Protein AF-A0A060SMH4-F1 (afdb_monomer)

pLDDT: mean 87.5, std 9.79, range [49.25, 95.88]

Solvent-accessible surface area (backbone atoms only — not comparable to full-atom values): 6309 Å² total; per-residue (Å²): 133,82,94,66,91,76,80,92,77,86,78,91,74,50,68,47,48,47,60,63,71,45,48,56,75,47,62,37,79,86,81,53,16,36,35,31,34,52,99,92,54,68,48,80,43,90,42,62,45,67,57,48,53,49,41,55,48,51,45,52,52,51,51,56,52,53,50,49,22,64,76,71,73,48,79,81,77,84,52,93,89,52,94,49,69,66,58,51,52,51,48,52,32,55,75,42,59,73,53,86,131

Structure (mmCIF, N/CA/C/O backbone):
data_AF-A0A060SMH4-F1
#
_entry.id   AF-A0A060SMH4-F1
#
loop_
_atom_site.group_PDB
_atom_site.id
_atom_site.type_symbol
_atom_site.label_atom_id
_atom_site.label_alt_id
_atom_site.label_comp_id
_atom_site.label_asym_id
_atom_site.label_entity_id
_atom_site.label_seq_id
_atom_site.pdbx_PDB_ins_code
_atom_site.Cartn_x
_atom_site.Cartn_y
_atom_site.Cartn_z
_atom_site.occupancy
_atom_site.B_iso_or_equiv
_atom_site.auth_seq_id
_atom_site.auth_comp_id
_atom_site.auth_asym_id
_atom_site.auth_atom_id
_atom_site.pdbx_PDB_model_num
ATOM 1 N N . MET A 1 1 ? 6.570 11.444 38.131 1.00 54.03 1 MET A N 1
ATOM 2 C CA . MET A 1 1 ? 6.159 10.182 37.479 1.00 54.03 1 MET A CA 1
ATOM 3 C C . MET A 1 1 ? 4.976 10.502 36.580 1.00 54.03 1 MET A C 1
ATOM 5 O O . MET A 1 1 ? 4.023 11.096 37.072 1.00 54.03 1 MET A O 1
ATOM 9 N N . THR A 1 2 ? 5.050 10.242 35.275 1.00 78.44 2 THR A N 1
ATOM 10 C CA . THR A 1 2 ? 3.913 10.491 34.377 1.00 78.44 2 THR A CA 1
ATOM 11 C C . THR A 1 2 ? 2.916 9.341 34.525 1.00 78.44 2 THR A C 1
ATOM 13 O O . THR A 1 2 ? 3.276 8.176 34.415 1.00 78.44 2 THR A O 1
ATOM 16 N N . SER A 1 3 ? 1.660 9.657 34.837 1.00 88.25 3 SER A N 1
ATOM 17 C CA . SER A 1 3 ? 0.611 8.660 35.119 1.00 88.25 3 SER A CA 1
ATOM 18 C C . SER A 1 3 ? -0.141 8.190 33.864 1.00 88.25 3 SER A C 1
ATOM 20 O O . SER A 1 3 ? -1.104 7.432 33.971 1.00 88.25 3 SER A O 1
ATOM 22 N N . LYS A 1 4 ? 0.230 8.690 32.680 1.00 91.44 4 LYS A N 1
ATOM 23 C CA . LYS A 1 4 ? -0.475 8.461 31.413 1.00 91.44 4 LYS A CA 1
ATOM 24 C C . LYS A 1 4 ? 0.513 8.068 30.318 1.00 91.44 4 LYS A C 1
ATOM 26 O O . LYS A 1 4 ? 1.674 8.472 30.361 1.00 91.44 4 LYS A O 1
ATOM 31 N N . LEU A 1 5 ? 0.028 7.291 29.352 1.00 91.50 5 LEU A N 1
ATOM 32 C CA . LEU A 1 5 ? 0.764 6.935 28.144 1.00 91.50 5 LEU A CA 1
ATOM 33 C C . LEU A 1 5 ? 0.799 8.148 27.203 1.00 91.50 5 LEU A C 1
ATOM 35 O O . LEU A 1 5 ? -0.246 8.731 26.920 1.00 91.50 5 LEU A O 1
ATOM 39 N N . PHE A 1 6 ? 1.985 8.507 26.719 1.00 92.88 6 PHE A N 1
ATOM 40 C CA . PHE A 1 6 ? 2.178 9.583 25.749 1.00 92.88 6 PHE A CA 1
ATOM 41 C C . PHE A 1 6 ? 2.928 9.042 24.532 1.00 92.88 6 PHE A C 1
ATOM 43 O O . PHE A 1 6 ? 3.882 8.278 24.679 1.00 92.88 6 PHE A O 1
ATOM 50 N N . LEU A 1 7 ? 2.503 9.455 23.339 1.00 92.69 7 LEU A N 1
ATOM 51 C CA . LEU A 1 7 ? 3.282 9.291 22.114 1.00 92.69 7 LEU A CA 1
ATOM 52 C C . LEU A 1 7 ? 4.298 10.431 22.053 1.00 92.69 7 LEU A C 1
ATOM 54 O O . LEU A 1 7 ? 3.917 11.590 22.192 1.00 92.69 7 LEU A O 1
ATOM 58 N N . ARG A 1 8 ? 5.582 10.099 21.886 1.00 93.81 8 ARG A N 1
ATOM 59 C CA . ARG A 1 8 ? 6.645 11.109 21.800 1.00 93.81 8 ARG A CA 1
ATOM 60 C C . ARG A 1 8 ? 6.560 11.891 20.493 1.00 93.81 8 ARG A C 1
ATOM 62 O O . ARG A 1 8 ? 6.638 13.108 20.521 1.00 93.81 8 ARG A O 1
ATOM 69 N N . ASP A 1 9 ? 6.355 11.170 19.395 1.00 94.88 9 ASP A N 1
ATOM 70 C CA . ASP A 1 9 ? 6.285 11.700 18.039 1.00 94.88 9 ASP A CA 1
ATOM 71 C C . ASP A 1 9 ? 5.197 10.942 17.268 1.00 94.88 9 ASP A C 1
ATOM 73 O O . ASP A 1 9 ? 5.030 9.731 17.445 1.00 94.88 9 ASP A O 1
ATOM 77 N N . ALA A 1 10 ? 4.453 11.652 16.422 1.00 93.44 10 ALA A N 1
ATOM 78 C CA . ALA A 1 10 ? 3.456 11.078 15.526 1.00 93.44 10 ALA A CA 1
ATOM 79 C C . ALA A 1 10 ? 3.410 11.884 14.223 1.00 93.44 10 ALA A C 1
ATOM 81 O O . ALA A 1 10 ? 3.544 13.107 14.238 1.00 93.44 10 ALA A O 1
ATOM 82 N N . THR A 1 11 ? 3.203 11.197 13.104 1.00 93.12 11 THR A N 1
ATOM 83 C CA . THR A 1 11 ? 3.031 11.810 11.783 1.00 93.12 11 THR A CA 1
ATOM 84 C C . THR A 1 11 ? 1.677 11.392 11.238 1.00 93.12 11 THR A C 1
ATOM 86 O O . THR A 1 11 ? 1.346 10.206 11.246 1.00 93.12 11 THR A O 1
ATOM 89 N N . GLU A 1 12 ? 0.887 12.365 10.794 1.00 91.06 12 GLU A N 1
ATOM 90 C CA . GLU A 1 12 ? -0.364 12.091 10.097 1.00 91.06 12 GLU A CA 1
ATOM 91 C C . GLU A 1 12 ? -0.065 11.523 8.706 1.00 91.06 12 GLU A C 1
ATOM 93 O O . GLU A 1 12 ? 0.837 11.991 8.011 1.00 91.06 12 GLU A O 1
ATOM 98 N N . VAL A 1 13 ? -0.804 10.488 8.314 1.00 90.50 13 VAL A N 1
ATOM 99 C CA . VAL A 1 13 ? -0.620 9.794 7.037 1.00 90.50 13 VAL A CA 1
ATOM 100 C C . VAL A 1 13 ? -1.966 9.617 6.334 1.00 90.50 13 VAL A C 1
ATOM 102 O O . VAL A 1 13 ? -2.968 9.381 7.015 1.00 90.50 13 VAL A O 1
ATOM 105 N N . PRO A 1 14 ? -2.009 9.685 4.989 1.00 91.12 14 PRO A N 1
ATOM 106 C CA . PRO A 1 14 ? -3.237 9.448 4.240 1.00 91.12 14 PRO A CA 1
ATOM 107 C C . PRO A 1 14 ? -3.697 7.991 4.379 1.00 91.12 14 PRO A C 1
ATOM 109 O O . PRO A 1 14 ? -2.895 7.075 4.610 1.00 91.12 14 PRO A O 1
ATOM 112 N N . VAL A 1 15 ? -4.996 7.745 4.195 1.00 91.12 15 VAL A N 1
ATOM 113 C CA . VAL A 1 15 ? -5.584 6.406 4.354 1.00 91.12 15 VAL A CA 1
ATOM 114 C C . VAL A 1 15 ? -4.989 5.437 3.335 1.00 91.12 15 VAL A C 1
ATOM 116 O O . VAL A 1 15 ? -4.680 4.287 3.672 1.00 91.12 15 VAL A O 1
ATOM 119 N N . TYR A 1 16 ? -4.757 5.898 2.104 1.00 92.62 16 TYR A N 1
ATOM 120 C CA . TYR A 1 16 ? -4.117 5.071 1.081 1.00 92.62 16 TYR A CA 1
ATOM 121 C C . TYR A 1 16 ? -2.663 4.711 1.409 1.00 92.62 16 TYR A C 1
ATOM 123 O O . TYR A 1 16 ? -2.234 3.623 1.024 1.00 92.62 16 TYR A O 1
ATOM 131 N N . ALA A 1 17 ? -1.926 5.522 2.180 1.00 92.69 17 ALA A N 1
ATOM 132 C CA . ALA A 1 17 ? -0.590 5.132 2.641 1.00 92.69 17 ALA A CA 1
ATOM 133 C C . ALA A 1 17 ? -0.654 3.932 3.596 1.00 92.69 17 ALA A C 1
ATOM 135 O O . ALA A 1 17 ? 0.129 2.992 3.450 1.00 92.69 17 ALA A O 1
ATOM 136 N N . LEU A 1 18 ? -1.626 3.912 4.518 1.00 91.56 18 LEU A N 1
ATOM 137 C CA . LEU A 1 18 ? -1.850 2.762 5.400 1.00 91.56 18 LEU A CA 1
ATOM 138 C C . LEU A 1 18 ? -2.244 1.512 4.603 1.00 91.56 18 LEU A C 1
ATOM 140 O O . LEU A 1 18 ? -1.745 0.425 4.884 1.00 91.56 18 LEU A O 1
ATOM 144 N N . LEU A 1 19 ? -3.109 1.649 3.596 1.00 92.69 19 LEU A N 1
ATOM 145 C CA . LEU A 1 19 ? -3.541 0.524 2.761 1.00 92.69 19 LEU A CA 1
ATOM 146 C C . LEU A 1 19 ? -2.399 -0.040 1.888 1.00 92.69 19 LEU A C 1
ATOM 148 O O . LEU A 1 19 ? -2.279 -1.261 1.757 1.00 92.69 19 LEU A O 1
ATOM 152 N N . LEU A 1 20 ? -1.576 0.825 1.285 1.00 93.44 20 LEU A N 1
ATOM 153 C CA . LEU A 1 20 ? -0.503 0.437 0.357 1.00 93.44 20 LEU A CA 1
ATOM 154 C C . LEU A 1 20 ? 0.745 -0.087 1.078 1.00 93.44 20 LEU A C 1
ATOM 156 O O . LEU A 1 20 ? 1.297 -1.108 0.669 1.00 93.44 20 LEU A O 1
ATOM 160 N N . PHE A 1 21 ? 1.176 0.589 2.145 1.00 92.12 21 PHE A N 1
ATOM 161 C CA . PHE A 1 21 ? 2.460 0.326 2.809 1.00 92.12 21 PHE A CA 1
ATOM 162 C C . PHE A 1 21 ? 2.328 -0.238 4.222 1.00 92.12 21 PHE A C 1
ATOM 164 O O . PHE A 1 21 ? 3.330 -0.584 4.843 1.00 92.12 21 PHE A O 1
ATOM 171 N N . GLY A 1 22 ? 1.108 -0.353 4.745 1.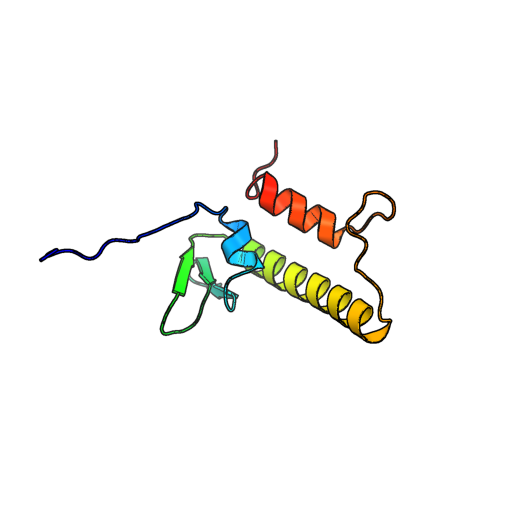00 89.00 22 GLY A N 1
ATOM 172 C CA . GLY A 1 22 ? 0.871 -1.036 6.007 1.00 89.00 22 GLY A CA 1
ATOM 173 C C . GLY A 1 22 ? 1.026 -2.555 5.895 1.00 89.00 22 GLY A C 1
ATOM 174 O O . GLY A 1 22 ? 1.626 -3.114 4.972 1.00 89.00 22 GLY A O 1
ATOM 175 N N . GLY A 1 23 ? 0.435 -3.256 6.858 1.00 90.88 23 GLY A N 1
ATOM 176 C CA . GLY A 1 23 ? 0.445 -4.715 6.905 1.00 90.88 23 GLY A CA 1
ATOM 177 C C . GLY A 1 23 ? -0.445 -5.393 5.850 1.00 90.88 23 GLY A C 1
ATOM 178 O O . GLY A 1 23 ? -0.915 -4.758 4.901 1.00 90.88 23 GLY A O 1
ATOM 179 N N . PRO A 1 24 ? -0.701 -6.703 6.012 1.00 91.56 24 PRO A N 1
ATOM 180 C CA . PRO A 1 24 ? -1.602 -7.457 5.146 1.00 91.56 24 PRO A CA 1
ATOM 181 C C . PRO A 1 24 ? -2.990 -6.812 5.072 1.00 91.56 24 PRO A C 1
ATOM 183 O O . PRO A 1 24 ? -3.540 -6.412 6.098 1.00 91.56 24 PRO A O 1
ATOM 186 N N . VAL A 1 25 ? -3.558 -6.725 3.866 1.00 92.44 25 VAL A N 1
ATOM 187 C CA . VAL A 1 25 ? -4.893 -6.151 3.643 1.00 92.44 25 VAL A CA 1
ATOM 188 C C . VAL A 1 25 ? -5.909 -7.268 3.436 1.00 92.44 25 VAL A C 1
ATOM 190 O O . VAL A 1 25 ? -5.856 -8.001 2.447 1.00 92.44 25 VAL A O 1
ATOM 193 N N . ALA A 1 26 ? -6.869 -7.368 4.351 1.00 90.81 26 ALA A N 1
ATOM 194 C CA . ALA A 1 26 ? -7.997 -8.287 4.263 1.00 90.81 26 ALA A CA 1
ATOM 195 C C . ALA A 1 26 ? -9.284 -7.535 3.898 1.00 90.81 26 ALA A C 1
ATOM 197 O O . ALA A 1 26 ? -9.622 -6.515 4.506 1.00 90.81 26 ALA A O 1
ATOM 198 N N . VAL A 1 27 ? -10.020 -8.060 2.916 1.00 91.31 27 VAL A N 1
ATOM 199 C CA . VAL A 1 27 ? -11.281 -7.482 2.438 1.00 91.31 27 VAL A CA 1
ATOM 200 C C . VAL A 1 27 ? -12.458 -8.231 3.053 1.00 91.31 27 VAL A C 1
ATOM 202 O O . VAL A 1 27 ? -12.610 -9.434 2.844 1.00 91.31 27 VAL A O 1
ATOM 205 N N . ASN A 1 28 ? -13.324 -7.527 3.786 1.00 86.75 28 ASN A N 1
ATOM 206 C CA . ASN A 1 28 ? -14.592 -8.090 4.239 1.00 86.75 28 ASN A CA 1
ATOM 207 C C . ASN A 1 28 ? -15.665 -7.872 3.164 1.00 86.75 28 ASN A C 1
ATOM 209 O O . ASN A 1 28 ? -16.315 -6.826 3.113 1.00 86.75 28 ASN A O 1
ATOM 213 N N . HIS A 1 29 ? -15.848 -8.875 2.306 1.00 79.19 29 HIS A N 1
ATOM 214 C CA . HIS A 1 29 ? -16.809 -8.820 1.204 1.00 79.19 29 HIS A CA 1
ATOM 215 C C . HIS A 1 29 ? -18.276 -8.773 1.659 1.00 79.19 29 HIS A C 1
ATOM 217 O O . HIS A 1 29 ? -19.099 -8.215 0.943 1.00 79.19 29 HIS A O 1
ATOM 223 N N . VAL A 1 30 ? -18.602 -9.328 2.832 1.00 77.44 30 VAL A N 1
ATOM 224 C CA . VAL A 1 30 ? -19.990 -9.456 3.314 1.00 77.44 30 VAL A CA 1
ATOM 225 C C . VAL A 1 30 ? -20.412 -8.238 4.132 1.00 77.44 30 VAL A C 1
ATOM 227 O O . VAL A 1 30 ? -21.487 -7.690 3.920 1.00 77.44 30 VAL A O 1
ATOM 230 N N . GLY A 1 31 ? -19.564 -7.801 5.065 1.00 72.12 31 GLY A N 1
ATOM 231 C CA . GLY A 1 31 ? -19.876 -6.678 5.957 1.00 72.12 31 GLY A CA 1
ATOM 232 C C . GLY A 1 31 ? -19.515 -5.304 5.395 1.00 72.12 31 GLY A C 1
ATOM 233 O O . GLY A 1 31 ? -19.932 -4.295 5.958 1.00 72.12 31 GLY A O 1
ATOM 234 N N . GLY A 1 32 ? -18.734 -5.258 4.310 1.00 74.88 32 GLY A N 1
ATOM 235 C CA . GLY A 1 32 ? -18.094 -4.037 3.835 1.00 74.88 32 GLY A CA 1
ATOM 236 C C . GLY A 1 32 ? -16.997 -3.582 4.801 1.00 74.88 32 GLY A C 1
ATOM 237 O O . GLY A 1 32 ? -17.213 -3.404 5.998 1.00 74.88 32 GLY A O 1
ATOM 238 N N . GLY A 1 33 ? -15.783 -3.402 4.294 1.00 88.00 33 GLY A N 1
ATOM 239 C CA . GLY A 1 33 ? -14.665 -2.913 5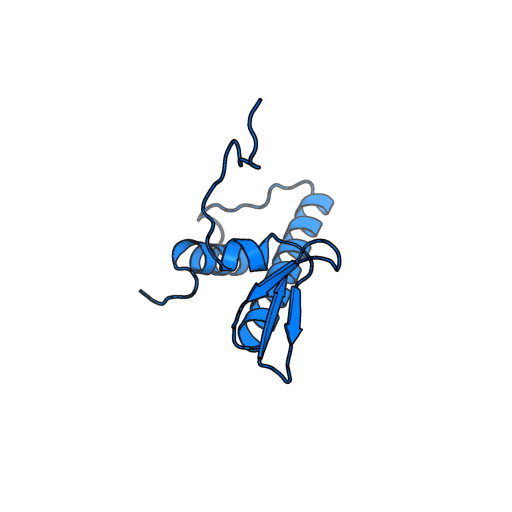.094 1.00 88.00 33 GLY A CA 1
ATOM 240 C C . GLY A 1 33 ? -13.338 -3.551 4.725 1.00 88.00 33 GLY A C 1
ATOM 241 O O . GLY A 1 33 ? -13.274 -4.642 4.154 1.00 88.00 33 GLY A O 1
ATOM 242 N N . LEU A 1 34 ? -12.274 -2.843 5.076 1.00 92.12 34 LEU A N 1
ATOM 243 C CA . LEU A 1 34 ? -10.894 -3.259 4.887 1.00 92.12 34 LEU A CA 1
ATOM 244 C C . LEU A 1 34 ? -10.221 -3.344 6.249 1.00 92.12 34 LEU A C 1
ATOM 246 O O . LEU A 1 34 ? -10.458 -2.510 7.120 1.00 92.12 34 LEU A O 1
ATOM 250 N N . THR A 1 35 ? -9.394 -4.363 6.442 1.00 93.31 35 THR A N 1
ATOM 251 C CA . THR A 1 35 ? -8.528 -4.473 7.617 1.00 93.31 35 THR A CA 1
ATOM 252 C C . THR A 1 35 ? -7.085 -4.481 7.154 1.00 93.31 35 THR A C 1
ATOM 254 O O . THR A 1 35 ? -6.753 -5.248 6.254 1.00 93.31 35 THR A O 1
ATOM 257 N N . VAL A 1 36 ? -6.251 -3.643 7.759 1.00 93.44 36 VAL A N 1
ATOM 258 C CA . VAL A 1 36 ? -4.804 -3.594 7.522 1.00 93.44 36 VAL A CA 1
ATOM 259 C C . VAL A 1 36 ? -4.097 -4.069 8.781 1.00 93.44 36 VAL A C 1
ATOM 261 O O . VAL A 1 36 ? -4.348 -3.511 9.847 1.00 93.44 36 VAL A O 1
ATOM 264 N N . GLY A 1 37 ? -3.207 -5.055 8.671 1.00 89.50 37 GLY A N 1
ATOM 265 C CA . GLY A 1 37 ? -2.357 -5.498 9.780 1.00 89.50 37 GLY A CA 1
ATOM 266 C C . GLY A 1 37 ? -2.494 -6.978 10.136 1.00 89.50 37 GLY A C 1
ATOM 267 O O . GLY A 1 37 ? -3.021 -7.780 9.365 1.00 89.50 37 GLY A O 1
ATOM 268 N N . THR A 1 38 ? -1.965 -7.345 11.301 1.00 85.88 38 THR A N 1
ATOM 269 C CA . THR A 1 38 ? -1.994 -8.711 11.849 1.00 85.88 38 THR A CA 1
ATOM 270 C C . THR A 1 38 ? -3.009 -8.806 12.992 1.00 85.88 38 THR A C 1
ATOM 272 O O . THR A 1 38 ? -3.660 -7.825 13.342 1.00 85.88 38 THR A O 1
ATOM 275 N N . LYS A 1 39 ? -3.183 -9.992 13.59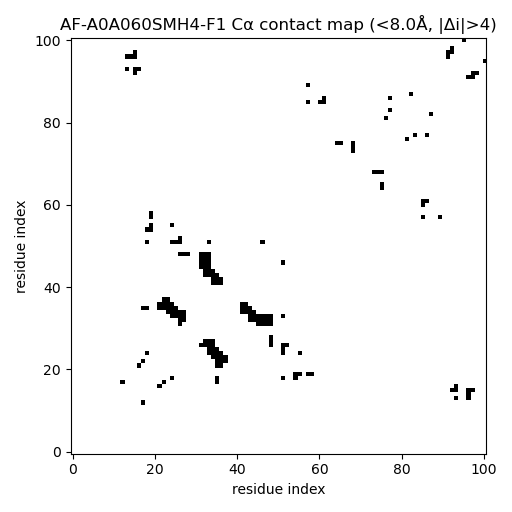1 1.00 80.62 39 LYS A N 1
ATOM 276 C CA . LYS A 1 39 ? -4.137 -10.176 14.702 1.00 80.62 39 LYS A CA 1
ATOM 277 C C . LYS A 1 39 ? -3.827 -9.291 15.915 1.00 80.62 39 LYS A C 1
ATOM 279 O O . LYS A 1 39 ? -4.761 -8.870 16.589 1.00 80.62 39 LYS A O 1
ATOM 284 N N . ASP A 1 40 ? -2.552 -8.994 16.150 1.00 87.00 40 ASP A N 1
ATOM 285 C CA . ASP A 1 40 ? -2.094 -8.262 17.335 1.00 87.00 40 ASP A CA 1
ATOM 286 C C . ASP A 1 40 ? -2.137 -6.739 17.143 1.00 87.00 40 ASP A C 1
ATOM 288 O O . ASP A 1 40 ? -2.292 -5.991 18.106 1.00 87.00 40 ASP A O 1
ATOM 292 N N . CYS A 1 41 ? -2.026 -6.269 15.897 1.00 85.75 41 CYS A N 1
ATOM 293 C CA . CYS A 1 41 ? -2.066 -4.853 15.550 1.00 85.75 41 CYS A CA 1
ATOM 294 C C . CYS A 1 41 ? -2.762 -4.675 14.199 1.00 85.75 41 CYS A C 1
ATOM 296 O O . CYS A 1 41 ? -2.207 -5.026 13.152 1.00 85.75 41 CYS A O 1
ATOM 298 N N . PHE A 1 42 ? -3.985 -4.137 14.227 1.00 91.06 42 PHE A N 1
ATOM 299 C CA . PHE A 1 42 ? -4.790 -3.924 13.031 1.00 91.06 42 PHE A CA 1
ATOM 300 C C . PHE A 1 42 ? -5.534 -2.589 13.044 1.00 91.06 42 PHE A C 1
ATOM 302 O O . PHE A 1 42 ? -5.940 -2.080 14.088 1.00 91.06 42 PHE A O 1
ATOM 309 N N . VAL A 1 43 ? -5.797 -2.077 11.844 1.00 90.62 43 VAL A N 1
ATOM 310 C CA . VAL A 1 43 ? -6.659 -0.921 11.590 1.00 90.62 43 VAL A CA 1
ATOM 311 C C . VAL A 1 43 ? -7.842 -1.378 10.743 1.00 90.62 43 VAL A C 1
ATOM 313 O O . VAL A 1 43 ? -7.655 -2.008 9.701 1.00 90.62 43 VAL A O 1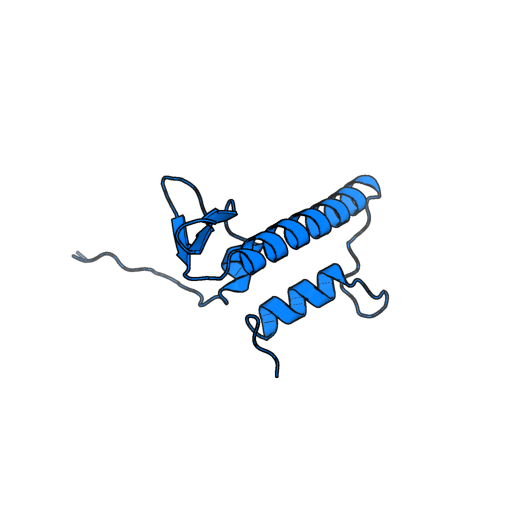
ATOM 316 N N . LYS A 1 44 ? -9.068 -1.076 11.185 1.00 90.94 44 LYS A N 1
ATOM 317 C CA . LYS A 1 44 ? -10.300 -1.341 10.427 1.00 90.94 44 LYS A CA 1
ATOM 318 C C . LYS A 1 44 ? -10.792 -0.057 9.778 1.00 90.94 44 LYS A C 1
ATOM 320 O O . LYS A 1 44 ? -11.001 0.942 10.458 1.00 90.94 44 LYS A O 1
ATOM 325 N N . LEU A 1 45 ? -11.021 -0.116 8.475 1.00 88.94 45 LEU A N 1
ATOM 326 C CA . LEU A 1 45 ? -11.458 1.001 7.651 1.00 88.94 45 LEU A CA 1
ATOM 327 C C . LEU A 1 45 ? -12.795 0.659 7.001 1.00 88.94 45 LEU A C 1
ATOM 329 O O . LEU A 1 45 ? -12.986 -0.436 6.461 1.00 88.94 45 LEU A O 1
ATOM 333 N N . LYS A 1 46 ? -13.726 1.612 7.015 1.00 87.50 46 LYS A N 1
ATOM 334 C CA . LYS A 1 46 ? -14.981 1.486 6.275 1.00 87.50 46 LYS A CA 1
ATOM 335 C C . LYS A 1 46 ? -14.736 1.891 4.826 1.00 87.50 46 LYS A C 1
ATOM 337 O O . LYS A 1 46 ? -14.679 3.071 4.510 1.00 87.50 46 LYS A O 1
ATOM 342 N N . ALA A 1 47 ? -14.603 0.905 3.949 1.00 86.12 47 ALA A N 1
ATOM 343 C CA . ALA A 1 47 ? -14.385 1.125 2.528 1.00 86.12 47 ALA A CA 1
ATOM 344 C C . ALA A 1 47 ? -15.056 0.033 1.693 1.00 86.12 47 ALA A C 1
ATOM 346 O O . ALA A 1 47 ? -15.341 -1.069 2.169 1.00 86.12 47 ALA A O 1
ATOM 347 N N . TRP A 1 48 ? -15.307 0.356 0.427 1.00 88.94 48 TRP A N 1
ATOM 348 C CA . TRP A 1 48 ? -15.884 -0.581 -0.526 1.00 88.94 48 TRP A CA 1
ATOM 349 C C . TRP A 1 48 ? -14.872 -1.691 -0.851 1.00 88.94 48 TRP A C 1
ATOM 351 O O . TRP A 1 48 ? -13.699 -1.376 -1.067 1.00 88.94 48 TRP A O 1
ATOM 361 N N . PRO A 1 49 ? -15.298 -2.962 -0.989 1.00 90.00 49 PRO A N 1
ATOM 362 C CA . PRO A 1 49 ? -14.401 -4.077 -1.307 1.00 90.00 49 PRO A CA 1
ATOM 363 C C . PRO A 1 49 ? -13.494 -3.843 -2.526 1.00 90.00 49 PRO A C 1
ATOM 365 O O . PRO A 1 49 ? -12.339 -4.264 -2.523 1.00 90.00 49 PRO A O 1
ATOM 368 N N . ARG A 1 50 ? -13.978 -3.102 -3.535 1.00 91.19 50 ARG A N 1
ATOM 369 C CA . ARG A 1 50 ? -13.203 -2.715 -4.728 1.00 91.19 50 ARG A CA 1
ATOM 370 C C . ARG A 1 50 ? -11.902 -1.970 -4.414 1.00 91.19 50 ARG A C 1
ATOM 372 O O . ARG A 1 50 ? -10.922 -2.176 -5.117 1.00 91.19 50 ARG A O 1
ATOM 379 N N . ILE A 1 51 ? -11.869 -1.162 -3.352 1.00 91.50 51 ILE A N 1
ATOM 380 C CA . ILE A 1 51 ? -10.661 -0.431 -2.937 1.00 91.50 51 ILE A CA 1
ATOM 381 C C . ILE A 1 51 ? -9.600 -1.410 -2.428 1.00 91.50 51 ILE A C 1
ATOM 383 O O . ILE A 1 51 ? -8.430 -1.291 -2.772 1.00 91.50 51 ILE A O 1
ATOM 387 N N . GLY A 1 52 ? -10.012 -2.434 -1.676 1.00 91.56 52 GLY A N 1
ATOM 388 C CA . GLY A 1 52 ? -9.100 -3.480 -1.215 1.00 91.56 52 GLY A CA 1
ATOM 389 C C . GLY A 1 52 ? -8.523 -4.304 -2.359 1.00 91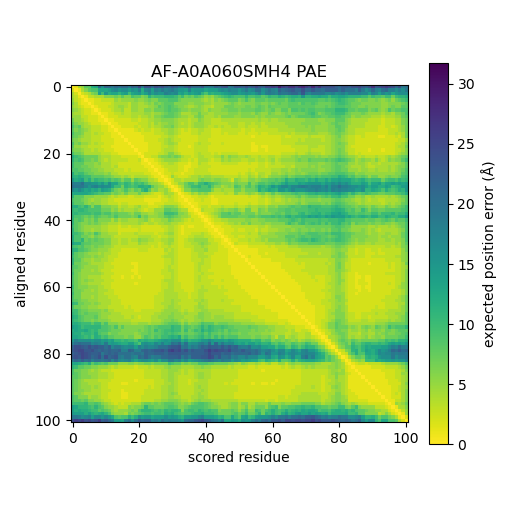.56 52 GLY A C 1
ATOM 390 O O . GLY A 1 52 ? -7.337 -4.616 -2.353 1.00 91.56 52 GLY A O 1
ATOM 391 N N . VAL A 1 53 ? -9.345 -4.619 -3.365 1.00 92.38 53 VAL A N 1
ATOM 392 C CA . VAL A 1 53 ? -8.881 -5.306 -4.579 1.00 92.38 53 VAL A CA 1
ATOM 393 C C . VAL A 1 53 ? -7.885 -4.436 -5.349 1.00 92.38 53 VAL A C 1
ATOM 395 O O . VAL A 1 53 ? -6.815 -4.930 -5.699 1.00 92.38 53 VAL A O 1
ATOM 398 N N . LEU A 1 54 ? -8.200 -3.151 -5.555 1.00 93.75 54 LEU A N 1
ATOM 399 C CA . LEU A 1 54 ? -7.317 -2.193 -6.224 1.00 93.75 54 LEU A CA 1
ATOM 400 C C . LEU A 1 54 ? -5.955 -2.116 -5.530 1.00 93.75 54 LEU A C 1
ATOM 402 O O . LEU A 1 54 ? -4.927 -2.319 -6.170 1.00 93.75 54 LEU A O 1
ATOM 406 N N . VAL A 1 55 ? -5.947 -1.880 -4.217 1.00 94.06 55 VAL A N 1
ATOM 407 C CA . VAL A 1 55 ? -4.706 -1.751 -3.448 1.00 94.06 55 VAL A CA 1
ATOM 408 C C . VAL A 1 55 ? -3.902 -3.049 -3.468 1.00 94.06 55 VAL A C 1
ATOM 410 O O . VAL A 1 55 ? -2.701 -3.013 -3.720 1.00 94.06 55 VAL A O 1
ATOM 413 N N . ASN A 1 56 ? -4.543 -4.205 -3.279 1.00 94.12 56 ASN A N 1
ATOM 414 C CA . ASN A 1 56 ? -3.849 -5.492 -3.357 1.00 94.12 56 ASN A CA 1
ATOM 415 C C . ASN A 1 56 ? -3.223 -5.733 -4.736 1.00 94.12 56 ASN A C 1
ATOM 417 O O . ASN A 1 56 ? -2.141 -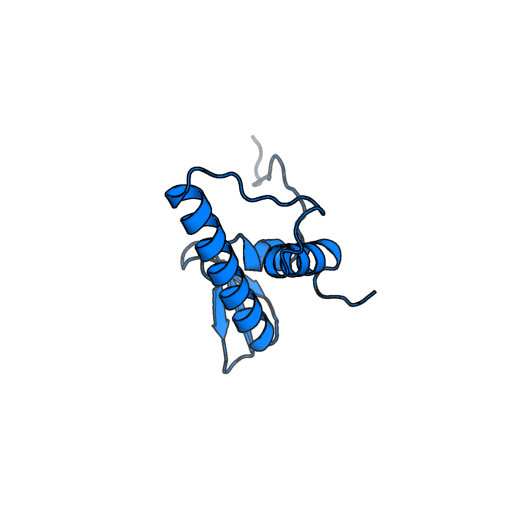6.314 -4.823 1.00 94.12 56 ASN A O 1
ATOM 421 N N . HIS A 1 57 ? -3.880 -5.294 -5.809 1.00 95.19 57 HIS A N 1
ATOM 422 C CA . HIS A 1 57 ? -3.331 -5.413 -7.153 1.00 95.19 57 HIS A CA 1
ATOM 423 C C . HIS A 1 57 ? -2.156 -4.452 -7.382 1.00 95.19 57 HIS A C 1
ATOM 425 O O . HIS A 1 57 ? -1.111 -4.889 -7.855 1.00 95.19 57 HIS A O 1
ATOM 431 N N . LEU A 1 58 ? -2.279 -3.184 -6.973 1.00 95.81 58 LEU A N 1
ATOM 432 C CA . LEU A 1 58 ? -1.195 -2.200 -7.072 1.00 95.81 58 LEU A CA 1
ATOM 433 C C . LEU A 1 58 ? 0.048 -2.622 -6.281 1.00 95.81 58 LEU A C 1
ATOM 435 O O . LEU A 1 58 ? 1.152 -2.510 -6.804 1.00 95.81 58 LEU A O 1
ATOM 439 N N . ARG A 1 59 ? -0.123 -3.176 -5.071 1.00 95.50 59 ARG A N 1
ATOM 440 C CA . ARG A 1 59 ? 0.990 -3.721 -4.274 1.00 95.50 59 ARG A CA 1
ATOM 441 C C . ARG A 1 59 ? 1.735 -4.816 -5.033 1.00 95.50 59 ARG A C 1
ATOM 443 O O . ARG A 1 59 ? 2.945 -4.737 -5.170 1.00 95.50 59 ARG A O 1
ATOM 450 N N . ARG A 1 60 ? 1.010 -5.774 -5.622 1.00 95.88 60 ARG A N 1
ATOM 451 C CA . ARG A 1 60 ? 1.617 -6.852 -6.425 1.00 95.88 60 ARG A CA 1
ATOM 452 C C . ARG A 1 60 ? 2.358 -6.329 -7.652 1.00 95.88 60 ARG A C 1
ATOM 454 O O . ARG A 1 60 ? 3.414 -6.854 -7.988 1.00 95.88 60 ARG A O 1
ATOM 461 N N . LEU A 1 61 ? 1.798 -5.330 -8.334 1.00 95.69 61 LEU A N 1
ATOM 462 C CA . LEU A 1 61 ? 2.448 -4.718 -9.490 1.00 95.69 61 LEU A CA 1
ATOM 463 C C . LEU A 1 61 ? 3.736 -4.001 -9.075 1.00 95.69 61 LEU A C 1
ATOM 465 O O . LEU A 1 61 ? 4.757 -4.192 -9.729 1.00 95.69 61 LEU A O 1
ATOM 469 N N . LEU A 1 62 ? 3.707 -3.235 -7.982 1.00 94.38 62 LEU A N 1
ATOM 470 C CA . LEU A 1 62 ? 4.897 -2.579 -7.443 1.00 94.38 62 LEU A CA 1
ATOM 471 C C . LEU A 1 62 ? 5.957 -3.606 -7.021 1.00 94.38 62 LEU A C 1
ATOM 473 O O . LEU A 1 62 ? 7.110 -3.476 -7.423 1.00 94.38 62 LEU A O 1
ATOM 477 N N . ASP A 1 63 ? 5.568 -4.655 -6.294 1.00 94.69 63 ASP A N 1
ATOM 478 C CA . ASP A 1 63 ? 6.473 -5.728 -5.866 1.00 94.69 63 ASP A CA 1
ATOM 479 C C 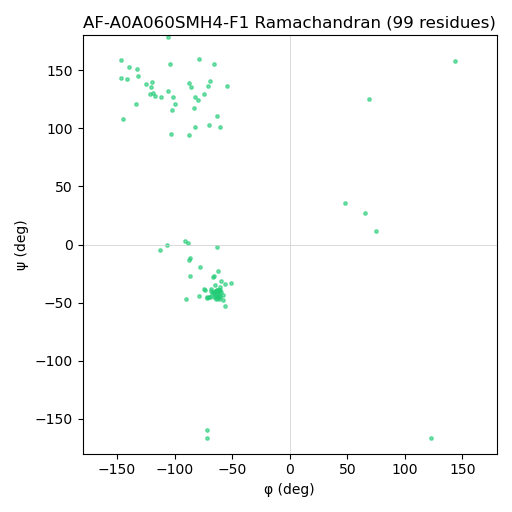. ASP A 1 63 ? 7.152 -6.403 -7.067 1.00 94.69 63 ASP A C 1
ATOM 481 O O . ASP A 1 63 ? 8.363 -6.614 -7.060 1.00 94.69 63 ASP A O 1
ATOM 485 N N . ALA A 1 64 ? 6.403 -6.684 -8.139 1.00 94.88 64 ALA A N 1
ATOM 486 C CA . ALA A 1 64 ? 6.958 -7.257 -9.365 1.00 94.88 64 ALA A CA 1
ATOM 487 C C . ALA A 1 64 ? 7.944 -6.308 -10.071 1.00 94.88 64 ALA A C 1
ATOM 489 O O . ALA A 1 64 ? 8.921 -6.757 -10.670 1.00 94.88 64 ALA A O 1
ATOM 490 N N . GLN A 1 65 ? 7.715 -4.992 -10.021 1.00 92.94 65 GLN A N 1
ATOM 491 C CA . GLN A 1 65 ? 8.675 -4.022 -10.551 1.00 92.94 65 GLN A CA 1
ATOM 492 C C . GLN A 1 65 ? 9.948 -3.966 -9.703 1.00 92.94 65 GLN A C 1
ATOM 494 O O . GLN A 1 65 ? 11.040 -4.002 -10.265 1.00 92.94 65 GLN A O 1
ATOM 499 N N . LEU A 1 66 ? 9.811 -3.935 -8.377 1.00 93.38 66 LEU A N 1
ATOM 500 C CA . LEU A 1 66 ? 10.945 -3.920 -7.454 1.00 93.38 66 LEU A CA 1
ATOM 501 C C . LEU A 1 66 ? 11.782 -5.199 -7.560 1.00 93.38 66 LEU A C 1
ATOM 503 O O . LEU A 1 66 ? 13.007 -5.120 -7.550 1.00 93.38 66 LEU A O 1
ATOM 507 N N . LEU A 1 67 ? 11.143 -6.360 -7.723 1.00 95.50 67 LEU A N 1
ATOM 508 C CA . LEU A 1 67 ? 11.847 -7.628 -7.907 1.00 95.50 67 LEU A CA 1
ATOM 509 C C . LEU A 1 67 ? 12.715 -7.612 -9.171 1.00 95.50 67 LEU A C 1
ATOM 511 O O . LEU A 1 67 ? 13.885 -7.973 -9.103 1.00 95.50 67 LEU A O 1
ATOM 515 N N . ARG A 1 68 ? 12.185 -7.106 -10.292 1.00 92.69 68 ARG A N 1
ATOM 516 C CA . ARG A 1 68 ? 12.967 -6.952 -11.531 1.00 92.69 68 ARG A CA 1
ATOM 517 C C . ARG A 1 68 ? 14.155 -6.011 -11.349 1.00 92.69 68 ARG A C 1
ATOM 519 O O . ARG A 1 68 ? 15.240 -6.312 -11.826 1.00 92.69 68 ARG A O 1
ATOM 526 N N . CYS A 1 69 ? 13.983 -4.909 -10.620 1.00 91.44 69 CYS A N 1
ATOM 527 C CA . CYS A 1 69 ? 15.091 -4.006 -10.302 1.00 91.44 69 CYS A CA 1
ATOM 528 C C . CYS A 1 69 ? 16.201 -4.706 -9.504 1.00 91.44 69 CYS A C 1
ATOM 530 O O . CYS A 1 69 ? 17.380 -4.476 -9.765 1.00 91.44 69 CYS A O 1
ATOM 532 N N . ILE A 1 70 ? 15.839 -5.589 -8.566 1.00 95.19 70 ILE A N 1
ATOM 533 C CA . ILE A 1 70 ? 16.808 -6.401 -7.815 1.00 95.19 70 ILE A CA 1
ATOM 534 C C . ILE A 1 70 ? 17.533 -7.382 -8.746 1.00 95.19 70 ILE A C 1
ATOM 536 O O . ILE A 1 70 ? 18.755 -7.492 -8.670 1.00 95.19 70 ILE A O 1
ATOM 540 N N . GLU A 1 71 ? 16.803 -8.072 -9.624 1.00 95.50 71 GLU A N 1
ATOM 541 C CA . GLU A 1 71 ? 17.366 -9.043 -10.576 1.00 95.50 71 GLU A CA 1
ATOM 542 C C . GLU A 1 71 ? 18.311 -8.388 -11.596 1.00 95.50 71 GLU A C 1
ATOM 544 O O . GLU A 1 71 ? 19.364 -8.941 -11.913 1.00 95.50 71 GLU A O 1
ATOM 549 N N . GLU A 1 72 ? 17.959 -7.200 -12.086 1.00 93.19 72 GLU A N 1
ATOM 550 C CA . GLU A 1 72 ? 18.734 -6.449 -13.080 1.00 93.19 72 GLU A CA 1
ATOM 551 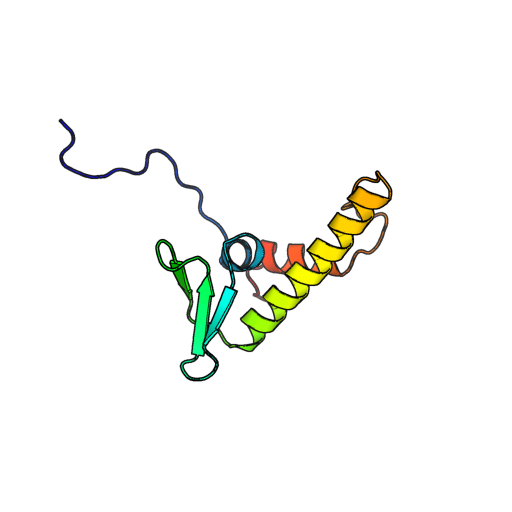C C . GLU A 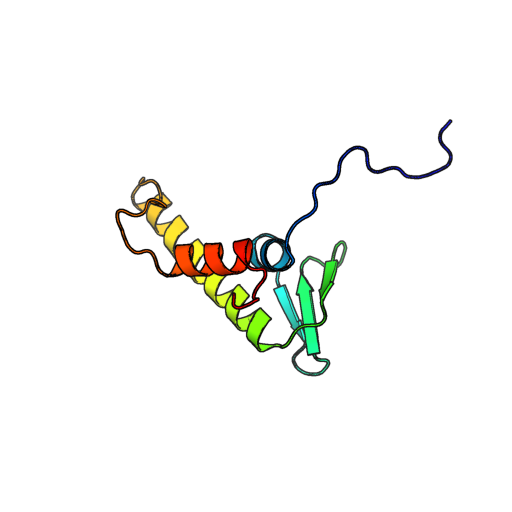1 72 ? 19.827 -5.562 -12.452 1.00 93.19 72 GLU A C 1
ATOM 553 O O . GLU A 1 72 ? 20.677 -5.032 -13.169 1.00 93.19 72 GLU A O 1
ATOM 558 N N . GLY A 1 73 ? 19.816 -5.371 -11.128 1.00 91.31 73 GLY A N 1
ATOM 559 C CA . GLY A 1 73 ? 20.716 -4.446 -10.431 1.00 91.31 73 GLY A CA 1
ATOM 560 C C . GLY A 1 73 ? 20.475 -2.974 -10.790 1.00 91.31 73 GLY A C 1
ATOM 561 O O . GLY A 1 73 ? 21.402 -2.163 -10.748 1.00 91.31 73 GLY A O 1
ATOM 562 N N . THR A 1 74 ? 19.247 -2.627 -11.178 1.00 88.50 74 THR A N 1
ATOM 563 C CA . THR A 1 74 ? 18.857 -1.283 -11.616 1.00 88.50 74 THR A CA 1
ATOM 564 C C . THR A 1 74 ? 18.074 -0.552 -10.530 1.00 88.50 74 THR A C 1
ATOM 566 O O . THR A 1 74 ? 17.449 -1.153 -9.658 1.00 88.50 74 THR A O 1
ATOM 569 N N . VAL A 1 75 ? 18.101 0.780 -10.566 1.00 86.19 75 VAL A N 1
ATOM 570 C CA . VAL A 1 75 ? 17.225 1.600 -9.722 1.00 86.19 75 VAL A CA 1
ATOM 571 C C . VAL A 1 75 ? 15.892 1.767 -10.441 1.00 86.19 75 VAL A C 1
ATOM 573 O O . VAL A 1 75 ? 15.870 2.043 -11.642 1.00 86.19 75 VAL A O 1
ATOM 576 N N . LEU A 1 76 ? 14.783 1.615 -9.712 1.00 83.81 76 LEU A N 1
ATOM 577 C CA . LEU A 1 76 ? 13.462 1.917 -10.250 1.00 83.81 76 LEU A CA 1
ATOM 578 C C . LEU A 1 76 ? 13.400 3.413 -10.583 1.00 83.81 76 LEU A C 1
ATOM 580 O O . LEU A 1 76 ? 13.418 4.251 -9.682 1.00 83.81 76 LEU A O 1
ATOM 584 N N . ASP A 1 77 ? 13.346 3.741 -11.873 1.00 78.38 77 ASP A N 1
ATOM 585 C CA . ASP A 1 77 ? 13.199 5.122 -12.320 1.00 78.38 77 ASP A CA 1
ATOM 586 C C . ASP A 1 77 ? 11.786 5.614 -11.984 1.00 78.38 77 ASP A C 1
ATOM 588 O O . ASP A 1 77 ? 10.801 5.230 -12.616 1.00 78.38 77 ASP A O 1
ATOM 592 N N . ALA A 1 78 ? 11.699 6.420 -10.928 1.00 69.19 78 ALA A N 1
ATOM 593 C CA . ALA A 1 78 ? 10.487 7.121 -10.522 1.00 69.19 78 ALA A CA 1
ATOM 594 C C . ALA A 1 78 ? 10.380 8.520 -11.161 1.00 69.19 78 ALA A C 1
ATOM 596 O O . ALA A 1 78 ? 9.463 9.273 -10.829 1.00 69.19 78 ALA A O 1
ATOM 597 N N . GLY A 1 79 ? 11.332 8.894 -12.023 1.00 60.94 79 GLY A N 1
ATOM 598 C CA . GLY A 1 79 ? 11.347 10.165 -12.733 1.00 60.94 79 GLY A CA 1
ATOM 599 C C . GLY A 1 79 ? 10.406 10.189 -13.940 1.00 60.94 79 GLY A C 1
ATOM 600 O O . GLY A 1 79 ? 10.050 9.162 -14.509 1.00 60.94 79 GLY A O 1
ATOM 601 N N . ALA A 1 80 ? 10.042 11.399 -14.374 1.00 57.28 80 ALA A N 1
ATOM 602 C CA . ALA A 1 80 ? 9.110 11.666 -15.479 1.00 57.28 80 ALA A CA 1
ATOM 603 C C . ALA A 1 80 ? 9.566 11.159 -16.869 1.00 57.28 80 ALA A C 1
ATOM 605 O O . ALA A 1 80 ? 8.848 11.320 -17.851 1.00 57.28 80 ALA A O 1
ATOM 606 N N . SER A 1 81 ? 10.762 10.575 -16.974 1.00 57.97 81 SER A N 1
ATOM 607 C CA . SER A 1 81 ? 11.388 10.159 -18.236 1.00 57.97 81 SER A CA 1
ATOM 608 C C . SER A 1 81 ? 10.816 8.853 -18.803 1.00 57.97 81 SER A C 1
ATOM 610 O O . SER A 1 81 ? 10.976 8.577 -19.994 1.00 57.97 81 SER A O 1
ATOM 612 N N . ARG A 1 82 ? 10.148 8.043 -17.973 1.00 62.00 82 ARG A N 1
ATOM 613 C CA . ARG A 1 82 ? 9.405 6.845 -18.381 1.00 62.00 82 ARG A CA 1
ATOM 614 C C . ARG A 1 82 ? 8.045 6.846 -17.696 1.00 62.00 82 ARG A C 1
ATOM 616 O O . ARG A 1 82 ? 7.970 6.810 -16.474 1.00 62.00 82 ARG A O 1
ATOM 623 N N . GLU A 1 83 ? 6.977 6.839 -18.488 1.00 68.88 83 GLU A N 1
ATOM 624 C CA . GLU A 1 83 ? 5.609 6.667 -17.994 1.00 68.88 83 GLU A CA 1
ATOM 625 C C . GLU A 1 83 ? 5.490 5.308 -17.284 1.00 68.88 83 GLU A C 1
ATOM 627 O O . GLU A 1 83 ? 5.412 4.253 -17.919 1.00 68.88 83 GLU A O 1
ATOM 632 N N . ASN A 1 84 ? 5.530 5.315 -15.950 1.00 87.31 84 ASN A N 1
ATOM 633 C CA . ASN A 1 84 ? 5.250 4.141 -15.137 1.00 87.31 84 ASN A CA 1
ATOM 634 C C . ASN A 1 84 ? 3.843 4.279 -14.542 1.00 87.31 84 ASN A C 1
ATOM 636 O O . ASN A 1 84 ? 3.691 4.880 -13.474 1.00 87.31 84 ASN A O 1
ATOM 640 N N . PRO A 1 85 ? 2.816 3.695 -15.185 1.00 89.75 85 PRO A N 1
ATOM 641 C CA . PRO A 1 85 ? 1.425 3.897 -14.783 1.00 89.75 85 PRO A CA 1
ATOM 642 C C . PRO A 1 85 ? 1.135 3.380 -13.368 1.00 89.75 85 PRO A C 1
ATOM 644 O O . PRO A 1 85 ? 0.202 3.839 -12.715 1.00 89.75 85 PRO A O 1
ATOM 647 N N . VAL A 1 86 ? 1.936 2.434 -12.859 1.00 92.12 86 VAL A N 1
ATOM 648 C CA . VAL A 1 86 ? 1.793 1.920 -11.488 1.00 92.12 86 VAL A CA 1
ATOM 649 C C . VAL A 1 86 ? 2.240 2.968 -10.474 1.00 92.12 86 VAL A C 1
ATOM 651 O O . VAL A 1 86 ? 1.533 3.208 -9.496 1.00 92.12 86 VAL A O 1
ATOM 654 N N . LEU A 1 87 ? 3.389 3.609 -10.708 1.00 91.56 87 LEU A N 1
ATOM 655 C CA . LEU A 1 87 ? 3.886 4.670 -9.832 1.00 91.56 87 LEU A CA 1
ATOM 656 C C . LEU A 1 87 ? 2.981 5.896 -9.888 1.00 91.56 87 LEU A C 1
ATOM 658 O O . LEU A 1 87 ? 2.676 6.459 -8.842 1.00 91.56 87 LEU A O 1
ATOM 662 N N . GLU A 1 88 ? 2.501 6.257 -11.074 1.00 90.88 88 GLU A N 1
ATOM 663 C CA . GLU A 1 88 ? 1.574 7.373 -11.254 1.00 90.88 88 GLU A CA 1
ATOM 664 C C . GLU A 1 88 ? 0.249 7.131 -10.517 1.00 90.88 88 GLU A C 1
ATOM 666 O O . GLU A 1 88 ? -0.211 7.990 -9.765 1.00 90.88 88 GLU A O 1
ATOM 671 N N . ALA A 1 89 ? -0.322 5.924 -10.624 1.00 92.06 89 ALA A N 1
ATOM 672 C CA . ALA A 1 89 ? -1.523 5.557 -9.878 1.00 92.06 89 ALA A CA 1
ATOM 673 C C . ALA A 1 89 ? -1.298 5.602 -8.358 1.00 92.06 89 ALA A C 1
ATOM 675 O O . ALA A 1 89 ? -2.144 6.109 -7.621 1.00 92.06 89 ALA A O 1
ATOM 676 N N . ILE A 1 90 ? -0.155 5.104 -7.873 1.00 92.56 90 ILE A N 1
ATOM 677 C CA . ILE A 1 90 ? 0.197 5.165 -6.448 1.00 92.56 90 ILE A CA 1
ATOM 678 C C . ILE A 1 90 ? 0.351 6.620 -5.990 1.00 92.56 90 ILE A C 1
ATOM 680 O O . ILE A 1 90 ? -0.214 6.989 -4.963 1.00 92.56 90 ILE A O 1
ATOM 684 N N . GLN A 1 91 ? 1.054 7.460 -6.750 1.00 91.75 91 GLN A N 1
ATOM 685 C CA . GLN A 1 91 ? 1.212 8.882 -6.437 1.00 91.75 91 GLN A CA 1
ATOM 686 C C . GLN A 1 91 ? -0.139 9.601 -6.405 1.00 91.75 91 GLN A C 1
ATOM 688 O O . GLN A 1 91 ? -0.423 10.311 -5.443 1.00 91.75 91 GLN A O 1
ATOM 693 N N . ALA A 1 92 ? -1.007 9.365 -7.390 1.00 91.38 92 ALA A N 1
ATOM 694 C CA . ALA A 1 92 ? -2.339 9.958 -7.436 1.00 91.38 92 ALA A CA 1
ATOM 695 C C . ALA A 1 92 ? -3.203 9.554 -6.230 1.00 91.38 92 ALA A C 1
ATOM 697 O O . ALA A 1 92 ? -3.913 10.396 -5.676 1.00 91.38 92 ALA A O 1
ATOM 698 N N . LEU A 1 93 ? -3.123 8.293 -5.788 1.00 92.44 93 LEU A N 1
ATOM 699 C CA . LEU A 1 93 ? -3.828 7.821 -4.593 1.00 92.44 93 LEU A CA 1
ATOM 700 C C . LEU A 1 93 ? -3.274 8.435 -3.304 1.00 92.44 93 LEU A C 1
ATOM 702 O O . LEU A 1 93 ? -4.052 8.745 -2.409 1.00 92.44 93 LEU A O 1
ATOM 706 N N . LEU A 1 94 ? -1.956 8.619 -3.201 1.00 92.12 94 LEU A N 1
ATOM 707 C CA . LEU A 1 94 ? -1.321 9.207 -2.018 1.00 92.12 94 LEU A CA 1
ATOM 708 C C . LEU A 1 94 ? -1.556 10.715 -1.913 1.00 92.12 94 LEU A C 1
ATOM 710 O O . LEU A 1 94 ? -1.771 11.216 -0.814 1.00 92.12 94 LEU A O 1
ATOM 714 N N . LEU A 1 95 ? -1.515 11.427 -3.040 1.00 91.50 95 LEU A N 1
ATOM 715 C CA . LEU A 1 95 ? -1.674 12.881 -3.081 1.00 91.50 95 LEU A CA 1
ATOM 716 C C . LEU A 1 95 ? -3.124 13.313 -2.872 1.00 91.50 95 LEU A C 1
ATOM 718 O O . LEU A 1 95 ? -3.368 14.313 -2.207 1.00 91.50 95 LEU A O 1
ATOM 722 N N . ASN A 1 96 ? -4.078 12.566 -3.432 1.00 89.75 96 ASN A N 1
ATOM 723 C CA . ASN A 1 96 ? -5.485 12.964 -3.415 1.00 89.75 96 ASN A CA 1
ATOM 724 C C . ASN A 1 96 ? -6.344 12.132 -2.448 1.00 89.75 96 ASN A C 1
ATOM 726 O O . ASN A 1 96 ? -7.551 12.333 -2.384 1.00 89.75 96 ASN A O 1
ATOM 730 N N . ASP A 1 97 ? -5.758 11.160 -1.740 1.00 84.69 97 ASP A N 1
ATOM 731 C CA . ASP A 1 97 ? -6.449 10.210 -0.846 1.00 84.69 97 ASP A CA 1
ATOM 732 C C . ASP A 1 97 ? -7.698 9.563 -1.489 1.00 84.69 97 ASP A C 1
ATOM 734 O O . ASP A 1 97 ? -8.723 9.313 -0.854 1.00 84.69 97 ASP A O 1
ATOM 738 N N . GLY A 1 98 ? -7.621 9.298 -2.799 1.00 76.31 98 GLY A N 1
ATOM 739 C CA . GLY A 1 98 ? -8.710 8.726 -3.599 1.00 76.31 98 GLY A CA 1
ATOM 740 C C . GLY A 1 98 ? -9.857 9.685 -3.940 1.00 76.31 98 GLY A C 1
ATOM 741 O O . GLY A 1 98 ? -10.894 9.224 -4.421 1.00 76.31 98 GLY A O 1
ATOM 742 N N . LEU A 1 99 ? -9.690 10.987 -3.711 1.00 79.00 99 LEU A N 1
ATOM 743 C CA . LEU A 1 99 ? -10.594 12.034 -4.179 1.00 79.00 99 LEU A CA 1
ATOM 744 C C . LEU A 1 99 ? -10.182 12.486 -5.588 1.00 79.00 99 LEU A C 1
ATOM 746 O O . LEU A 1 99 ? -9.002 12.625 -5.894 1.00 79.00 99 LEU A O 1
ATOM 750 N N . THR A 1 100 ? -11.153 12.709 -6.467 1.00 68.25 100 THR A N 1
ATOM 751 C CA . THR A 1 100 ? -10.921 13.398 -7.744 1.00 68.25 100 THR A CA 1
ATOM 752 C C . THR A 1 100 ? -10.968 14.902 -7.497 1.00 68.25 100 THR A C 1
ATOM 754 O O . THR A 1 100 ? -12.015 15.393 -7.072 1.00 68.25 100 THR A O 1
ATOM 757 N N . ASN A 1 101 ? -9.851 15.598 -7.735 1.00 49.25 101 ASN A N 1
ATOM 758 C CA . ASN A 1 101 ? -9.843 17.055 -7.916 1.00 49.25 101 ASN A CA 1
ATOM 759 C C . ASN A 1 101 ? -10.577 17.442 -9.203 1.00 49.25 101 ASN A C 1
ATOM 761 O O . ASN A 1 101 ? -10.469 16.672 -10.187 1.00 49.25 101 ASN A O 1
#

InterPro domains:
  IPR059023 RNA helicase, C-terminal domain [PF26026] (40-95)

Organism: Pycnoporus cinnabarinus (NCBI:txid5643)

Nearest PDB structures (foldseek):
  6up3-assembly1_A  TM=7.766E-01  e=2.281E-03  Mus musculus
  3uuw-assembly1_D  TM=3.578E-01  e=2.888E+00  Clostridioides difficile 630
  1tlt-assembly1_B  TM=2.140E-01  e=4.811E+00  Escherichia coli

Radius of gyration: 16.77 Å; Cα contacts (8 Å, |Δi|>4): 97; chains: 1; bounding box: 41×27×56 Å

Sequence (101 aa):
MTSKLFLRDATEVPVYALLLFGGPVAVNHVGGGLTVGTKDCFVKLKAWPRIGVLVNHLRRLLDAQLLRCIEEGTVLDAGASRENPVLEAIQALLLNDGLTN

Foldseek 3Di:
DDPDDDDPDDDDFFPLCCLQVFADWDADQPPAWIWTDDPVDIDIGRHGSVVNVVSVVLNVVVVVQVVVCVVVVHDDPPDPPDPDVSSVVSCCCRVQVPDDD

Secondary structure (DSSP, 8-state):
---S---S------HHHHHHHSS-EEE-TTT--EEEE-SSSEEEE---HHHHHHHHHHHHHHHHHHHHHHHHT-----STTS--HHHHHHHHHHHHTT---

Mean predicted aligned error: 6.02 Å